Protein AF-A0A6I3APD0-F1 (afdb_monomer_lite)

Structure (mmCIF, N/CA/C/O backbone):
data_AF-A0A6I3APD0-F1
#
_entry.id   AF-A0A6I3APD0-F1
#
loop_
_atom_site.group_PDB
_atom_site.id
_atom_site.type_symbol
_atom_site.label_atom_id
_atom_site.label_alt_id
_atom_site.label_comp_id
_atom_site.label_asym_id
_atom_site.label_entity_id
_atom_site.label_seq_id
_atom_site.pdbx_PDB_ins_code
_atom_site.Cartn_x
_atom_site.Cartn_y
_atom_site.Cartn_z
_atom_site.occupancy
_atom_site.B_iso_or_equiv
_atom_site.auth_seq_id
_atom_site.auth_comp_id
_atom_site.auth_asym_id
_atom_site.auth_atom_id
_atom_site.pdbx_PDB_model_num
ATOM 1 N N . MET A 1 1 ? 2.535 5.516 14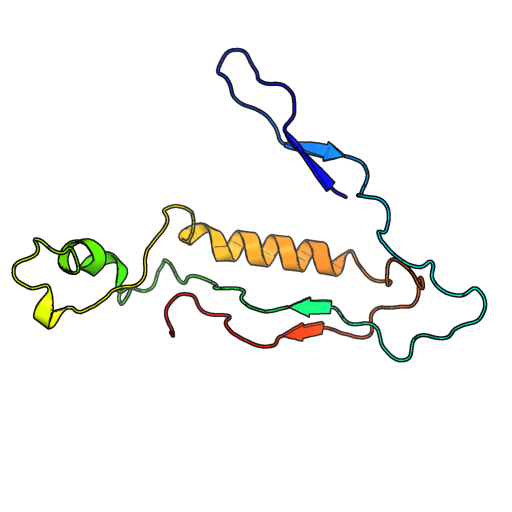.899 1.00 68.38 1 MET A N 1
ATOM 2 C CA . MET A 1 1 ? 3.955 5.870 15.084 1.00 68.38 1 MET A CA 1
ATOM 3 C C . MET A 1 1 ? 4.450 6.536 13.808 1.00 68.38 1 MET A C 1
ATOM 5 O O . MET A 1 1 ? 4.275 5.938 12.750 1.00 68.38 1 MET A O 1
ATOM 9 N N . ALA A 1 2 ? 5.053 7.725 13.888 1.00 78.12 2 ALA A N 1
ATOM 10 C CA . ALA A 1 2 ? 5.583 8.429 12.721 1.00 78.12 2 ALA A CA 1
ATOM 11 C C . ALA A 1 2 ? 7.098 8.210 12.582 1.00 78.12 2 ALA A C 1
ATOM 13 O O . ALA A 1 2 ? 7.787 7.913 13.561 1.00 78.12 2 ALA A O 1
ATOM 14 N N . PHE A 1 3 ? 7.621 8.379 11.366 1.00 86.62 3 PHE A N 1
ATOM 15 C CA . PHE A 1 3 ? 9.059 8.363 11.096 1.00 86.62 3 PHE A CA 1
ATOM 16 C C . PHE A 1 3 ? 9.517 9.738 10.620 1.00 86.62 3 PHE A C 1
ATOM 18 O O . PHE A 1 3 ? 8.931 10.311 9.702 1.00 86.62 3 PHE A O 1
ATOM 25 N N . VAL A 1 4 ? 10.598 10.243 11.208 1.00 91.94 4 VAL A N 1
ATOM 26 C CA . VAL A 1 4 ? 11.255 11.489 10.796 1.00 91.94 4 VAL A CA 1
ATOM 27 C C . VAL A 1 4 ? 12.678 11.207 10.337 1.00 91.94 4 VAL A C 1
ATOM 29 O O . VAL A 1 4 ? 13.274 10.182 10.670 1.00 91.94 4 VAL A O 1
ATOM 32 N N . ARG A 1 5 ? 13.239 12.119 9.540 1.00 93.69 5 ARG A N 1
ATOM 33 C CA . ARG A 1 5 ? 14.660 12.055 9.193 1.00 93.69 5 ARG A CA 1
ATOM 34 C C . ARG A 1 5 ? 15.471 12.538 10.388 1.00 93.69 5 ARG A C 1
ATOM 36 O O . ARG A 1 5 ? 15.324 13.693 10.776 1.00 93.69 5 ARG A O 1
ATOM 43 N N . GLY A 1 6 ? 16.343 11.680 10.896 1.00 94.69 6 GLY A N 1
ATOM 44 C CA . GLY A 1 6 ? 17.317 12.044 11.913 1.00 94.69 6 GLY A CA 1
ATOM 45 C C . GLY A 1 6 ? 18.390 13.005 11.399 1.00 94.69 6 GLY A C 1
ATOM 46 O O . GLY A 1 6 ? 18.387 13.464 10.241 1.00 94.69 6 GLY A O 1
ATOM 47 N N . GLU A 1 7 ? 19.345 13.283 12.279 1.00 96.62 7 GLU A N 1
ATOM 48 C CA . GLU A 1 7 ? 20.518 14.086 11.950 1.00 96.62 7 GLU A CA 1
ATOM 49 C C . GLU A 1 7 ? 21.422 13.381 10.932 1.00 96.62 7 GLU A C 1
ATOM 51 O O . GLU A 1 7 ? 21.524 12.150 10.880 1.00 96.62 7 GLU A O 1
ATOM 56 N N . ALA A 1 8 ? 22.065 14.177 10.076 1.00 97.31 8 ALA A N 1
ATOM 57 C CA . ALA A 1 8 ? 22.978 13.643 9.076 1.00 97.31 8 ALA A CA 1
ATOM 58 C C . ALA A 1 8 ? 24.312 13.261 9.726 1.00 97.31 8 ALA A C 1
ATOM 60 O O . ALA A 1 8 ? 24.901 14.049 10.465 1.00 97.31 8 ALA A O 1
ATOM 61 N N . ASN A 1 9 ? 24.827 12.073 9.411 1.00 96.12 9 ASN A N 1
ATOM 62 C CA . ASN A 1 9 ? 26.193 11.712 9.766 1.00 96.12 9 ASN A CA 1
ATOM 63 C C . ASN A 1 9 ? 27.212 12.457 8.880 1.00 96.12 9 ASN A C 1
ATOM 65 O O . ASN A 1 9 ? 26.855 13.193 7.957 1.00 96.12 9 ASN A O 1
ATOM 69 N N . SER A 1 10 ? 28.505 12.231 9.122 1.00 96.81 10 SER A N 1
ATOM 70 C CA . SER A 1 10 ? 29.600 12.870 8.376 1.00 96.81 10 SER A CA 1
ATOM 71 C C . SER A 1 10 ? 29.611 12.585 6.867 1.00 96.81 10 SER A C 1
ATOM 73 O O . SER A 1 10 ? 30.289 13.293 6.128 1.00 96.81 10 SER A O 1
ATOM 75 N N . LEU A 1 11 ? 28.867 11.576 6.402 1.00 96.56 11 LEU A N 1
ATOM 76 C CA . LEU A 1 11 ? 28.717 11.209 4.990 1.00 96.56 11 LEU A CA 1
ATOM 77 C C . LEU A 1 11 ? 27.387 11.697 4.388 1.00 96.56 11 LEU A C 1
ATOM 79 O O . LEU A 1 11 ? 27.066 11.357 3.253 1.00 96.56 11 LEU A O 1
ATOM 83 N N . GLY A 1 12 ? 26.594 12.468 5.138 1.00 95.25 12 GLY A N 1
ATOM 84 C CA . GLY A 1 12 ? 25.291 12.974 4.701 1.00 95.25 12 GLY A CA 1
ATOM 85 C C . GLY A 1 12 ? 24.137 11.974 4.838 1.00 95.25 12 GLY A C 1
ATOM 86 O O . GLY A 1 12 ? 23.005 12.304 4.481 1.00 95.25 12 GLY A O 1
ATOM 87 N N . TRP A 1 13 ? 24.385 10.773 5.369 1.00 93.94 13 TRP A N 1
ATOM 88 C CA . TRP A 1 13 ? 23.342 9.776 5.610 1.00 93.94 13 TRP A CA 1
ATOM 89 C C . TRP A 1 13 ? 22.496 10.146 6.830 1.00 93.94 13 TRP A C 1
ATOM 91 O O . TRP A 1 13 ? 23.041 10.531 7.862 1.00 93.94 13 TRP A O 1
ATOM 101 N N . ARG A 1 14 ? 21.173 9.973 6.733 1.00 97.19 14 ARG A N 1
ATOM 102 C CA . ARG A 1 14 ? 20.210 10.216 7.818 1.00 97.19 14 ARG A CA 1
ATOM 103 C C . ARG A 1 14 ? 19.448 8.935 8.120 1.00 97.19 14 ARG A C 1
ATOM 105 O O . ARG A 1 14 ? 18.807 8.386 7.225 1.00 97.19 14 ARG A O 1
ATOM 112 N N . ASN A 1 15 ? 19.491 8.485 9.370 1.00 94.81 15 ASN A N 1
ATOM 113 C CA . ASN A 1 15 ? 18.643 7.381 9.810 1.00 94.81 15 ASN A CA 1
ATOM 114 C C . ASN A 1 15 ? 17.183 7.834 9.914 1.00 94.81 15 ASN A C 1
ATOM 116 O O . ASN A 1 15 ? 16.901 9.019 10.100 1.00 94.81 15 ASN A O 1
ATOM 120 N N . LEU A 1 16 ? 16.259 6.883 9.795 1.00 92.56 16 LEU A N 1
ATOM 121 C CA . LEU A 1 16 ? 14.875 7.111 10.191 1.00 92.56 16 LEU A CA 1
ATOM 122 C C . LEU A 1 16 ? 14.785 6.990 11.708 1.00 92.56 16 LEU A C 1
ATOM 124 O O . LEU A 1 16 ? 15.226 5.996 12.284 1.00 92.56 16 LEU A O 1
ATOM 128 N N . GLU A 1 17 ? 14.216 8.006 12.338 1.00 93.94 17 GLU A N 1
ATOM 129 C CA . GLU A 1 17 ? 13.968 8.041 13.772 1.00 93.94 17 GLU A CA 1
ATOM 130 C C . GLU A 1 17 ? 12.467 7.964 14.029 1.00 93.94 17 GLU A C 1
ATOM 132 O O . GLU A 1 17 ? 11.653 8.451 13.239 1.00 93.94 17 GLU A O 1
ATOM 137 N N . ILE A 1 18 ? 12.102 7.328 15.138 1.00 89.56 18 ILE A N 1
ATOM 138 C CA . ILE A 1 18 ? 10.713 7.243 15.575 1.00 89.56 18 ILE A CA 1
ATOM 139 C C . ILE A 1 18 ? 10.318 8.582 16.194 1.00 89.56 18 ILE A C 1
ATOM 141 O O . ILE A 1 18 ? 10.994 9.078 17.095 1.00 89.56 18 ILE A O 1
ATOM 145 N N . ALA A 1 19 ? 9.193 9.126 15.748 1.00 88.75 19 ALA A N 1
ATOM 146 C CA . ALA A 1 19 ? 8.578 10.318 16.306 1.00 88.75 19 ALA A CA 1
ATOM 147 C C . ALA A 1 19 ? 7.158 10.019 16.818 1.00 88.75 19 ALA A C 1
ATOM 149 O O . ALA A 1 19 ? 6.525 9.045 16.381 1.00 88.75 19 ALA A O 1
ATOM 150 N N . PRO A 1 20 ? 6.636 10.854 17.739 1.00 84.81 20 PRO A N 1
ATOM 151 C CA . PRO A 1 20 ? 5.215 10.861 18.056 1.00 84.81 20 PRO A CA 1
ATOM 152 C C . PRO A 1 20 ? 4.375 11.014 16.787 1.00 84.81 20 PRO A C 1
ATOM 154 O O . PRO A 1 20 ? 4.791 11.682 15.841 1.00 84.81 20 PRO A O 1
ATOM 157 N N . ASP A 1 21 ? 3.193 10.402 16.783 1.00 80.69 21 ASP A N 1
ATOM 158 C CA . ASP A 1 21 ? 2.237 10.598 15.698 1.00 80.69 21 ASP A CA 1
ATOM 159 C C . ASP A 1 21 ? 1.824 12.060 15.571 1.00 80.69 21 ASP A C 1
ATOM 161 O O . ASP A 1 21 ? 1.781 12.804 16.557 1.00 80.69 21 ASP A O 1
ATOM 165 N N . GLU A 1 22 ? 1.493 12.458 14.345 1.00 80.25 22 GLU A N 1
ATOM 166 C CA . GLU A 1 22 ? 0.885 13.760 14.122 1.00 80.25 22 GLU A CA 1
ATOM 167 C C . GLU A 1 22 ? -0.440 13.845 14.893 1.00 80.25 22 GLU A C 1
ATOM 169 O O . GLU A 1 22 ? -1.209 12.875 14.931 1.00 80.25 22 GLU A O 1
ATOM 174 N N . PRO A 1 23 ? -0.726 14.990 15.537 1.00 81.38 23 PRO A N 1
ATOM 175 C CA . PRO A 1 23 ? -2.000 15.170 16.203 1.00 81.38 23 PRO A CA 1
ATOM 176 C C . PRO A 1 23 ? -3.127 15.084 15.174 1.00 81.38 23 PRO A C 1
ATOM 178 O O . PRO A 1 23 ? -2.993 15.543 14.039 1.00 81.38 23 PRO A O 1
ATOM 181 N N . HIS A 1 24 ? -4.267 14.538 15.596 1.00 83.38 24 HIS A N 1
ATOM 182 C CA . HIS A 1 24 ? -5.472 14.527 14.773 1.00 83.38 24 HIS A CA 1
ATOM 183 C C . HIS A 1 24 ? -5.786 15.932 14.241 1.00 83.38 24 HIS A C 1
ATOM 185 O O . HIS A 1 24 ? -5.940 16.879 15.017 1.00 83.38 24 HIS A O 1
ATOM 191 N N . CYS A 1 25 ? -5.915 16.053 12.921 1.00 85.75 25 CYS A N 1
ATOM 192 C CA . CYS A 1 25 ? -6.353 17.275 12.266 1.00 85.75 25 CYS A CA 1
ATOM 193 C C . CYS A 1 25 ? -7.856 17.187 11.974 1.00 85.75 25 CYS A C 1
ATOM 195 O O . CYS A 1 25 ? -8.305 16.328 11.215 1.00 85.75 25 CYS A O 1
ATOM 197 N N . GLY A 1 26 ? -8.643 18.087 12.565 1.00 87.31 26 GLY A N 1
ATOM 198 C CA . GLY A 1 26 ? -10.084 18.179 12.333 1.00 87.31 26 GLY A CA 1
ATOM 199 C C . GLY A 1 26 ? -10.902 18.204 13.619 1.00 87.31 26 GLY A C 1
ATOM 200 O O . GLY A 1 26 ? -10.409 18.541 14.693 1.00 87.31 26 GLY A O 1
ATOM 201 N N . GLN A 1 27 ? -12.188 17.875 13.498 1.00 84.94 27 GLN A N 1
ATOM 202 C CA . GLN A 1 27 ? -13.116 17.865 14.629 1.00 84.94 27 GLN A CA 1
ATOM 203 C C . GLN A 1 27 ? -12.836 16.681 15.556 1.00 84.94 27 GLN A C 1
ATOM 205 O O . GLN A 1 27 ? -12.548 15.575 15.092 1.00 84.94 27 GLN A O 1
ATOM 210 N N . SER A 1 28 ? -12.954 16.9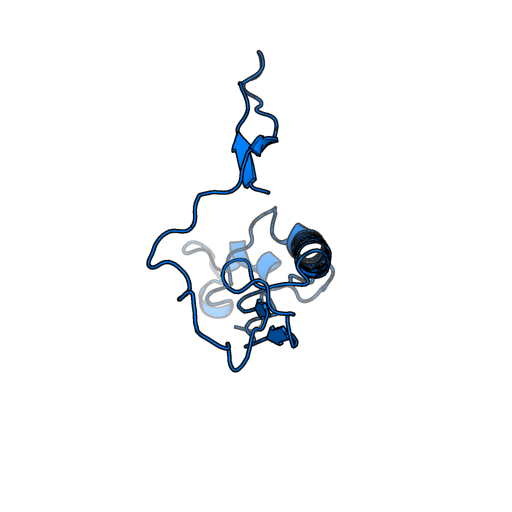02 16.864 1.00 88.00 28 SER A N 1
ATOM 211 C CA . SER A 1 28 ? -12.907 15.824 17.850 1.00 88.00 28 SER A CA 1
ATOM 212 C C . SER A 1 28 ? -14.089 14.873 17.671 1.00 88.00 28 SER A C 1
ATOM 214 O O . SER A 1 28 ? -15.180 15.284 17.268 1.00 88.00 28 SER A O 1
ATOM 216 N N . PHE A 1 29 ? -13.888 13.599 18.009 1.00 88.75 29 PHE A N 1
ATOM 217 C CA . PHE A 1 29 ? -14.995 12.652 18.051 1.00 88.75 29 PHE A CA 1
ATOM 218 C C . PHE A 1 29 ? -16.009 13.088 19.127 1.00 88.75 29 PHE A C 1
ATOM 220 O O . PHE A 1 29 ? -15.586 13.431 20.237 1.00 88.75 29 PHE A O 1
ATOM 227 N N . PRO A 1 30 ? -17.324 13.111 18.837 1.00 90.81 30 PRO A N 1
ATOM 228 C CA . PRO A 1 30 ? -18.315 13.539 19.817 1.00 90.81 30 PRO A CA 1
ATOM 229 C C . PRO A 1 30 ? -18.300 12.649 21.062 1.00 90.81 30 PRO A C 1
ATOM 231 O O . PRO A 1 30 ? -18.175 11.431 20.964 1.00 90.81 30 PRO A O 1
ATOM 234 N N . THR A 1 31 ? -18.509 13.250 22.234 1.00 87.12 31 THR A N 1
ATOM 235 C CA . THR A 1 31 ? -18.563 12.527 23.519 1.00 87.12 31 THR A CA 1
ATOM 236 C C . THR A 1 31 ? -19.717 11.528 23.599 1.00 87.12 31 THR A C 1
ATOM 238 O O . THR A 1 31 ? -19.644 10.560 24.352 1.00 87.12 31 THR A O 1
ATOM 241 N N . GLN A 1 32 ? -20.779 11.755 22.824 1.00 88.94 32 GLN A N 1
ATOM 242 C CA . GLN A 1 32 ? -21.944 10.882 22.711 1.00 88.94 32 GLN A CA 1
ATOM 243 C C . GLN A 1 32 ? -22.210 10.579 21.236 1.00 88.94 32 GLN A C 1
ATOM 245 O O . GLN A 1 32 ? -22.992 11.255 20.572 1.00 88.94 32 GLN A O 1
ATOM 250 N N . SER A 1 33 ? -21.515 9.576 20.709 1.00 90.19 33 SER A N 1
ATOM 251 C CA . SER A 1 33 ? -21.717 9.069 19.354 1.00 90.19 33 SER A CA 1
ATOM 252 C C . SER A 1 33 ? -21.301 7.604 19.273 1.00 90.19 33 SER A C 1
ATOM 254 O O . SER A 1 33 ? -20.374 7.182 19.964 1.00 90.19 33 SER A O 1
ATOM 256 N N . GLN A 1 34 ? -21.978 6.839 18.417 1.00 90.56 34 GLN A N 1
ATOM 257 C CA . GLN A 1 34 ? -21.621 5.463 18.092 1.00 90.56 34 GLN A CA 1
ATOM 258 C C . GLN A 1 34 ? -21.286 5.388 16.595 1.00 90.56 34 GLN A C 1
ATOM 260 O O . GLN A 1 34 ? -22.157 5.664 15.765 1.00 90.56 34 GLN A O 1
ATOM 265 N N . PRO A 1 35 ? -20.044 5.036 16.217 1.00 92.62 35 PRO A N 1
ATOM 266 C CA . PRO A 1 35 ? -19.701 4.828 14.819 1.00 92.62 35 PRO A CA 1
ATOM 267 C C . PRO A 1 35 ? -20.473 3.619 14.275 1.00 92.62 35 PRO A C 1
ATOM 269 O O . PRO A 1 35 ? -20.576 2.590 14.941 1.00 92.62 35 PRO A O 1
ATOM 272 N N . LEU A 1 36 ? -21.002 3.737 13.054 1.00 93.94 36 LEU A N 1
ATOM 273 C CA . LEU A 1 36 ? -21.724 2.640 12.395 1.00 93.94 36 LEU A CA 1
ATOM 274 C C . LEU A 1 36 ? -20.772 1.552 11.888 1.00 93.94 36 LEU A C 1
ATOM 276 O O . LEU A 1 36 ? -21.097 0.370 11.932 1.00 93.94 36 LEU A O 1
ATOM 280 N N . LEU A 1 37 ? -19.608 1.965 11.382 1.00 94.38 37 LEU A N 1
ATOM 281 C CA . LEU A 1 37 ? -18.614 1.090 10.781 1.00 94.38 37 LEU A CA 1
ATOM 282 C C . LEU A 1 37 ? -17.243 1.766 10.817 1.00 94.38 37 LEU A C 1
ATOM 284 O O . LEU A 1 37 ? -17.134 2.965 10.559 1.00 94.38 37 LEU A O 1
ATOM 288 N N . ILE A 1 38 ? -16.201 0.989 11.101 1.00 95.81 38 ILE A N 1
ATOM 289 C CA . ILE A 1 38 ? -14.810 1.423 10.972 1.00 95.81 38 ILE A CA 1
ATOM 290 C C . ILE A 1 38 ? -14.065 0.345 10.203 1.00 95.81 38 ILE A C 1
ATOM 292 O O . ILE A 1 38 ? -14.139 -0.829 10.561 1.00 95.81 38 ILE A O 1
ATOM 296 N N . ILE A 1 39 ? -13.380 0.741 9.138 1.00 96.94 39 ILE A N 1
ATOM 297 C CA . ILE A 1 39 ? -12.686 -0.169 8.229 1.00 96.94 39 ILE A CA 1
ATOM 298 C C . ILE A 1 39 ? -11.299 0.361 7.901 1.00 96.94 39 ILE A C 1
ATOM 300 O O . ILE A 1 39 ? -11.086 1.572 7.843 1.00 96.94 39 ILE A O 1
ATOM 304 N N . HIS A 1 40 ? -10.386 -0.561 7.617 1.00 96.50 40 HIS A N 1
ATOM 305 C CA . HIS A 1 40 ? -9.195 -0.251 6.836 1.00 96.50 40 HIS A CA 1
ATOM 306 C C . HIS A 1 40 ? -9.599 -0.111 5.369 1.00 96.50 40 HIS A C 1
ATOM 308 O O . HIS A 1 40 ? -10.306 -0.967 4.842 1.00 96.50 40 HIS A O 1
ATOM 314 N N . HIS A 1 41 ? -9.170 0.956 4.705 1.00 96.12 41 HIS A N 1
ATOM 315 C CA . HIS A 1 41 ? -9.413 1.157 3.279 1.00 96.12 41 HIS A CA 1
ATOM 316 C C . HIS A 1 41 ? -8.077 1.180 2.546 1.00 96.12 41 HIS A C 1
ATOM 318 O O . HIS A 1 41 ? -7.221 2.005 2.860 1.00 96.12 41 HIS A O 1
ATOM 324 N N . LEU A 1 42 ? -7.902 0.266 1.595 1.00 96.12 42 LEU A N 1
ATOM 325 C CA . LEU A 1 42 ? -6.687 0.130 0.803 1.00 96.12 42 LEU A CA 1
ATOM 326 C C . LEU A 1 42 ? -7.016 0.257 -0.684 1.00 96.12 42 LEU A C 1
ATOM 328 O O . LEU A 1 42 ? -8.033 -0.246 -1.153 1.00 96.12 42 LEU A O 1
ATOM 332 N N . SER A 1 43 ? -6.132 0.899 -1.431 1.00 94.88 43 SER A N 1
ATOM 333 C CA . SER A 1 43 ? -6.251 1.086 -2.876 1.00 94.88 43 SER A CA 1
ATOM 334 C C . SER A 1 43 ? -4.857 1.311 -3.453 1.00 94.88 43 SER A C 1
ATOM 336 O O . SER A 1 43 ? -3.940 1.611 -2.684 1.00 94.88 43 SER A O 1
ATOM 338 N N . ASP A 1 44 ? -4.704 1.165 -4.770 1.00 92.50 44 ASP A N 1
ATOM 339 C CA . ASP A 1 44 ? -3.514 1.622 -5.503 1.00 92.50 44 ASP A CA 1
ATOM 340 C C . ASP A 1 44 ? -2.222 0.996 -4.946 1.00 92.50 44 ASP A C 1
ATOM 342 O O . ASP A 1 44 ? -1.203 1.656 -4.732 1.00 92.50 44 ASP A O 1
ATOM 346 N N . LEU A 1 45 ? -2.277 -0.307 -4.637 1.00 92.06 45 LEU A N 1
ATOM 347 C CA . LEU A 1 45 ? -1.142 -1.009 -4.030 1.00 92.06 45 LEU A CA 1
ATOM 348 C C . LEU A 1 45 ? 0.026 -1.171 -5.003 1.00 92.06 45 LEU A C 1
ATOM 350 O O . LEU A 1 45 ? 1.159 -1.304 -4.542 1.00 92.06 45 LEU A O 1
ATOM 354 N N . HIS A 1 46 ? -0.258 -1.207 -6.314 1.00 89.44 46 HIS A N 1
ATOM 355 C CA . HIS A 1 46 ? 0.728 -1.353 -7.390 1.00 89.44 46 HIS A CA 1
ATOM 356 C C . HIS A 1 46 ? 1.833 -2.369 -7.068 1.00 89.44 46 HIS A C 1
ATOM 358 O O . HIS A 1 46 ? 3.032 -2.090 -7.147 1.00 89.44 46 HIS A O 1
ATOM 364 N N . VAL A 1 47 ? 1.429 -3.571 -6.661 1.00 90.25 47 VAL A N 1
ATOM 365 C CA . VAL A 1 47 ? 2.359 -4.659 -6.380 1.00 90.25 47 VAL A CA 1
ATOM 366 C C . VAL A 1 47 ? 3.020 -5.064 -7.694 1.00 90.25 47 VAL A C 1
ATOM 368 O O . VAL A 1 47 ? 2.355 -5.474 -8.650 1.00 90.25 47 VAL A O 1
ATOM 371 N N . CYS A 1 48 ? 4.343 -4.935 -7.735 1.00 87.75 48 CYS A N 1
ATOM 372 C CA . CYS A 1 48 ? 5.170 -5.307 -8.872 1.00 87.75 48 CYS A CA 1
ATOM 373 C C . CYS A 1 48 ? 5.624 -6.761 -8.732 1.00 87.75 48 CYS A C 1
ATOM 375 O O . CYS A 1 48 ? 6.404 -7.098 -7.837 1.00 87.75 48 CYS A O 1
ATOM 377 N N . ASP A 1 49 ? 5.225 -7.605 -9.682 1.00 86.06 49 ASP A N 1
ATOM 378 C CA . ASP A 1 49 ? 5.892 -8.884 -9.913 1.00 86.06 49 ASP A CA 1
ATOM 379 C C . ASP A 1 49 ? 7.186 -8.645 -10.700 1.00 86.06 49 ASP A C 1
ATOM 381 O O . ASP A 1 49 ? 7.207 -8.651 -11.931 1.00 86.06 49 ASP A O 1
ATOM 385 N N . ALA A 1 50 ? 8.279 -8.409 -9.974 1.00 84.38 50 ALA A N 1
ATOM 386 C CA . ALA A 1 50 ? 9.595 -8.177 -10.566 1.00 84.38 50 ALA A CA 1
ATOM 387 C C . ALA A 1 50 ? 10.216 -9.438 -11.199 1.00 84.38 50 ALA A C 1
ATOM 389 O O . ALA A 1 50 ? 11.214 -9.325 -11.909 1.00 84.38 50 ALA A O 1
ATOM 390 N N . GLN A 1 51 ? 9.666 -10.628 -10.934 1.00 85.88 51 GLN A N 1
ATOM 391 C CA . GLN A 1 51 ? 10.187 -11.896 -11.451 1.00 85.88 51 GLN A CA 1
ATOM 392 C C . GLN A 1 51 ? 9.514 -12.319 -12.759 1.00 85.88 51 GLN A C 1
ATOM 394 O O . GLN A 1 51 ? 9.985 -13.257 -13.406 1.00 85.88 51 GLN A O 1
ATOM 399 N N . SER A 1 52 ? 8.446 -11.631 -13.173 1.00 84.94 52 SER A N 1
ATOM 400 C CA . SER A 1 52 ? 7.772 -11.926 -14.431 1.00 84.94 52 SER A CA 1
ATOM 401 C C . SER A 1 52 ? 8.718 -11.720 -15.628 1.00 84.94 52 SER A C 1
ATOM 403 O O . SER A 1 52 ? 9.247 -10.624 -15.831 1.00 84.94 52 SER A O 1
ATOM 405 N N . PRO A 1 53 ? 8.920 -12.746 -16.479 1.00 82.69 53 PRO A N 1
ATOM 406 C CA . PRO A 1 53 ? 9.744 -12.623 -17.680 1.00 82.69 53 PRO A CA 1
ATOM 407 C C . PRO A 1 53 ? 9.059 -11.804 -18.787 1.00 82.69 53 PRO A C 1
ATOM 409 O O . PRO A 1 53 ? 9.695 -11.481 -19.785 1.00 82.69 53 PRO A O 1
ATOM 412 N N . ALA A 1 54 ? 7.772 -11.481 -18.628 1.00 80.12 54 ALA A N 1
ATOM 413 C CA . ALA A 1 54 ? 6.974 -10.718 -19.586 1.00 80.12 54 ALA A CA 1
ATOM 414 C C . ALA A 1 54 ? 6.908 -9.217 -19.248 1.00 80.12 54 ALA A C 1
ATOM 416 O O . ALA A 1 54 ? 6.024 -8.514 -19.735 1.00 80.12 54 ALA A O 1
ATOM 417 N N . ARG A 1 55 ? 7.809 -8.726 -18.389 1.00 81.19 55 ARG A N 1
ATOM 418 C CA . ARG A 1 55 ? 7.809 -7.335 -17.931 1.00 81.19 55 ARG A CA 1
ATOM 419 C C . ARG A 1 55 ? 8.118 -6.350 -19.068 1.00 81.19 55 ARG A C 1
ATOM 421 O O . ARG A 1 55 ? 9.176 -6.471 -19.698 1.00 81.19 55 ARG A O 1
ATOM 428 N N . PRO A 1 56 ? 7.229 -5.376 -19.336 1.00 81.00 56 PRO A N 1
ATOM 429 C CA . PRO A 1 56 ? 7.385 -4.453 -20.455 1.00 81.00 56 PRO A CA 1
ATOM 430 C C . PRO A 1 56 ? 8.542 -3.465 -20.259 1.00 81.00 56 PRO A C 1
ATOM 432 O O . PRO A 1 56 ? 9.045 -2.934 -21.239 1.00 81.00 56 PRO A O 1
ATOM 435 N N . GLU A 1 57 ? 9.034 -3.268 -19.035 1.00 81.19 57 GLU A N 1
ATOM 436 C CA . GLU A 1 57 ? 10.118 -2.333 -18.694 1.00 81.19 57 GLU A CA 1
ATOM 437 C C . GLU A 1 57 ? 11.425 -2.603 -19.434 1.00 81.19 57 GLU A C 1
ATOM 439 O O . GLU A 1 57 ? 12.223 -1.695 -19.651 1.00 81.19 57 GLU A O 1
ATOM 444 N N . TYR A 1 58 ? 11.665 -3.847 -19.851 1.00 79.25 58 TYR A N 1
ATOM 445 C CA . TYR A 1 58 ? 12.802 -4.155 -20.718 1.00 79.25 58 TYR A CA 1
ATOM 446 C C . TYR A 1 58 ? 12.731 -3.391 -22.057 1.00 79.25 58 TYR A C 1
ATOM 448 O O . TYR A 1 58 ? 13.759 -3.071 -22.657 1.00 79.25 58 TYR A O 1
ATOM 456 N N . LEU A 1 59 ? 11.518 -3.073 -22.513 1.00 85.44 59 LEU A N 1
ATOM 457 C CA . LEU A 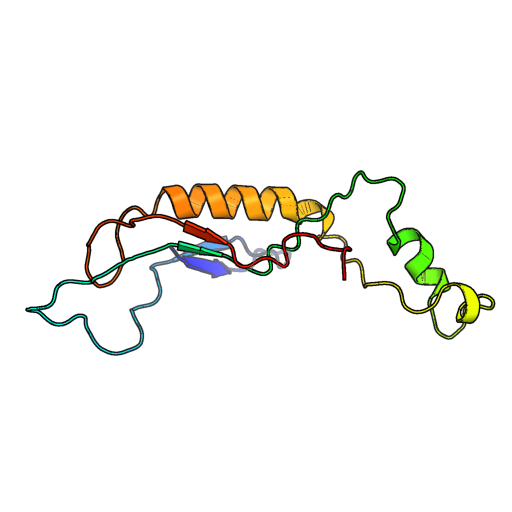1 59 ? 11.243 -2.306 -23.722 1.00 85.44 59 LEU A CA 1
ATOM 458 C C . LEU A 1 59 ? 11.223 -0.789 -23.484 1.00 85.44 59 LEU A C 1
ATOM 460 O O . LEU A 1 59 ? 11.092 -0.058 -24.459 1.00 85.44 59 LEU A O 1
ATOM 464 N N . ASP A 1 60 ? 11.396 -0.301 -22.251 1.00 85.75 60 ASP A N 1
ATOM 465 C CA . ASP A 1 60 ? 11.279 1.129 -21.907 1.00 85.75 60 ASP A CA 1
ATOM 466 C C . ASP A 1 60 ? 12.225 2.002 -22.752 1.00 85.75 60 ASP A C 1
ATOM 468 O O . ASP A 1 60 ? 11.796 2.927 -23.434 1.00 85.75 60 ASP A O 1
ATOM 472 N N . ARG A 1 61 ? 13.492 1.589 -22.890 1.00 85.31 61 ARG A N 1
ATOM 473 C CA . ARG A 1 61 ? 14.470 2.246 -23.785 1.00 85.31 61 ARG A CA 1
ATOM 474 C C . ARG A 1 61 ? 14.033 2.271 -25.256 1.00 85.31 61 ARG A C 1
ATOM 476 O O . ARG A 1 61 ? 14.464 3.107 -26.042 1.00 85.31 61 ARG A O 1
ATOM 483 N N . HIS A 1 62 ? 13.232 1.300 -25.679 1.00 89.69 62 HIS A N 1
ATOM 484 C CA . HIS A 1 62 ? 12.714 1.242 -27.043 1.00 89.69 62 HIS A CA 1
ATOM 485 C C . HIS A 1 62 ? 11.454 2.089 -27.238 1.00 89.69 62 HIS A C 1
ATOM 487 O O . HIS A 1 62 ? 11.094 2.351 -28.389 1.00 89.69 62 HIS A O 1
ATOM 493 N N . ALA A 1 63 ? 10.834 2.538 -26.148 1.00 88.31 63 ALA A N 1
ATOM 494 C CA . ALA A 1 63 ? 9.769 3.522 -26.148 1.00 88.31 63 ALA A CA 1
ATOM 495 C C . ALA A 1 63 ? 10.302 4.966 -26.183 1.00 88.31 63 ALA A C 1
ATOM 497 O O . ALA A 1 63 ? 9.501 5.874 -26.377 1.00 88.31 63 ALA A O 1
ATOM 498 N N . ASP A 1 64 ? 11.610 5.220 -26.052 1.00 88.19 64 ASP A N 1
ATOM 499 C CA . ASP A 1 64 ? 12.180 6.577 -26.081 1.00 88.19 64 ASP A CA 1
ATOM 500 C C . ASP A 1 64 ? 11.927 7.319 -27.415 1.00 88.19 64 ASP A C 1
ATOM 502 O O . ASP A 1 64 ? 11.850 6.681 -28.470 1.00 88.19 64 ASP A O 1
ATOM 506 N N . PRO A 1 65 ? 11.787 8.666 -27.418 1.00 89.50 65 PRO A N 1
ATOM 507 C CA . PRO A 1 65 ? 11.519 9.457 -28.628 1.00 89.50 65 PRO A CA 1
ATOM 508 C C . PRO A 1 65 ? 12.508 9.259 -29.785 1.00 89.50 65 PRO A C 1
ATOM 510 O O . PRO A 1 65 ? 12.130 9.448 -30.938 1.00 89.50 65 PRO A O 1
ATOM 513 N N . ASP A 1 66 ? 13.757 8.905 -29.490 1.00 92.75 66 ASP A N 1
ATOM 514 C CA . ASP A 1 66 ? 14.837 8.677 -30.454 1.00 92.75 66 ASP A CA 1
ATOM 515 C C . ASP A 1 66 ? 14.996 7.201 -30.866 1.00 92.75 66 ASP A C 1
ATOM 517 O O . ASP A 1 66 ? 15.828 6.877 -31.718 1.00 92.75 66 ASP A O 1
ATOM 521 N N . SER A 1 67 ? 14.179 6.296 -30.315 1.00 93.81 67 SER A N 1
ATOM 522 C CA . SER A 1 67 ? 14.168 4.887 -30.704 1.00 93.81 67 SER A CA 1
ATOM 523 C C . SER A 1 67 ? 13.582 4.702 -32.114 1.00 93.81 67 SER A C 1
ATOM 525 O O . SER A 1 67 ? 12.451 5.122 -32.377 1.00 93.81 67 SER A O 1
ATOM 527 N N . PRO A 1 68 ? 14.271 3.983 -33.023 1.00 95.31 68 PRO A N 1
ATOM 528 C CA . PRO A 1 68 ? 13.783 3.740 -34.383 1.00 95.31 68 PRO A CA 1
ATOM 529 C C . PRO A 1 68 ? 12.566 2.805 -34.440 1.00 95.31 68 PRO A C 1
ATOM 531 O O . PRO A 1 68 ? 11.964 2.670 -35.501 1.00 95.31 68 PRO A O 1
ATOM 534 N N . ILE A 1 69 ? 12.225 2.142 -33.327 1.00 94.25 69 ILE A N 1
ATOM 535 C CA . ILE A 1 69 ? 11.074 1.230 -33.219 1.00 94.25 69 ILE A CA 1
ATOM 536 C C . ILE A 1 69 ? 9.976 1.748 -32.279 1.00 94.25 69 ILE A C 1
ATOM 538 O O . ILE A 1 69 ? 9.091 0.992 -31.873 1.00 94.25 69 ILE A O 1
ATOM 542 N N . ARG A 1 70 ? 10.033 3.033 -31.902 1.00 91.38 70 ARG A N 1
ATOM 543 C CA . ARG A 1 70 ? 9.084 3.638 -30.960 1.00 91.38 70 ARG A CA 1
ATOM 544 C C . ARG A 1 70 ? 7.629 3.447 -31.390 1.00 91.38 70 ARG A C 1
ATOM 546 O O . ARG A 1 70 ? 6.789 3.150 -30.550 1.00 91.38 70 ARG A O 1
ATOM 553 N N . GLU A 1 71 ? 7.321 3.607 -32.677 1.00 92.69 71 GLU A N 1
ATOM 554 C CA . GLU A 1 71 ? 5.945 3.480 -33.184 1.00 92.69 71 GLU A CA 1
ATOM 555 C C . GLU A 1 71 ? 5.375 2.065 -33.007 1.00 92.69 71 GLU A C 1
ATOM 557 O O . GLU A 1 71 ? 4.175 1.916 -32.796 1.00 92.69 71 GLU A O 1
ATOM 562 N N . GLN A 1 72 ? 6.218 1.029 -33.061 1.00 92.94 72 GLN A N 1
ATOM 563 C CA . GLN A 1 72 ? 5.802 -0.362 -32.872 1.00 92.94 72 GLN A CA 1
ATOM 564 C C . GLN A 1 72 ? 5.680 -0.738 -31.392 1.00 92.94 72 GLN A C 1
ATOM 566 O O . GLN A 1 72 ? 4.832 -1.555 -31.043 1.00 92.94 72 GLN A O 1
ATOM 571 N N . VAL A 1 73 ? 6.538 -0.173 -30.536 1.00 89.25 73 VAL A N 1
ATOM 572 C CA . VAL A 1 73 ? 6.551 -0.444 -29.088 1.00 89.25 73 VAL A CA 1
ATOM 573 C C . VAL A 1 73 ? 5.458 0.341 -28.359 1.00 89.25 73 VAL A C 1
ATOM 575 O O . VAL A 1 73 ? 4.842 -0.180 -27.435 1.00 89.25 73 VAL A O 1
ATOM 578 N N . GLY A 1 74 ? 5.185 1.573 -28.791 1.00 87.12 74 GLY A N 1
ATOM 579 C CA . GLY A 1 74 ? 4.237 2.466 -28.135 1.00 87.12 74 GLY A CA 1
ATOM 580 C C . GLY A 1 74 ? 4.790 3.069 -26.842 1.00 87.12 74 GLY A C 1
ATOM 581 O O . GLY A 1 74 ? 5.996 3.252 -26.681 1.00 87.12 74 GLY A O 1
ATOM 582 N N . THR A 1 75 ? 3.887 3.430 -25.932 1.00 80.56 75 THR A N 1
ATOM 583 C CA . THR A 1 75 ? 4.240 3.928 -24.598 1.00 80.56 75 THR A CA 1
ATOM 584 C C . THR A 1 75 ? 4.329 2.760 -23.628 1.00 80.56 75 THR A C 1
ATOM 586 O O . THR A 1 75 ? 3.385 1.986 -23.505 1.00 80.56 75 THR A O 1
ATOM 589 N N . ILE A 1 76 ? 5.452 2.669 -22.924 1.00 79.88 76 ILE A N 1
ATOM 590 C CA . ILE A 1 76 ? 5.683 1.705 -21.851 1.00 79.88 76 ILE A CA 1
ATOM 591 C C . ILE A 1 76 ? 5.632 2.454 -20.514 1.00 79.88 76 ILE A C 1
ATOM 593 O O . ILE A 1 76 ? 6.014 3.624 -20.437 1.00 79.88 76 ILE A O 1
ATOM 597 N N . GLY A 1 77 ? 5.090 1.807 -19.480 1.00 73.50 77 GLY A N 1
ATOM 598 C CA . GLY A 1 77 ? 5.061 2.352 -18.124 1.00 73.50 77 GLY A CA 1
ATOM 599 C C . GLY A 1 77 ? 6.471 2.565 -17.567 1.00 73.50 77 GLY A C 1
ATOM 600 O O . GLY A 1 77 ? 7.401 1.824 -17.878 1.00 73.50 77 GLY A O 1
ATOM 601 N N . THR A 1 78 ? 6.642 3.587 -16.728 1.00 69.75 78 THR A N 1
ATOM 602 C CA . THR A 1 78 ? 7.958 3.917 -16.166 1.00 69.75 78 THR A CA 1
ATOM 603 C C . THR A 1 78 ? 8.331 2.980 -15.021 1.00 69.75 78 THR A C 1
ATOM 605 O O . THR A 1 78 ? 7.607 2.900 -14.028 1.00 69.75 78 THR A O 1
ATOM 608 N N . TYR A 1 79 ? 9.518 2.377 -15.082 1.00 76.94 79 TYR A N 1
ATOM 609 C CA . TYR A 1 79 ? 10.087 1.609 -13.975 1.00 76.94 79 TYR A CA 1
ATOM 610 C C . TYR A 1 79 ? 10.939 2.470 -13.050 1.00 76.94 79 TYR A C 1
ATOM 612 O O . TYR A 1 79 ? 11.775 3.254 -13.501 1.00 76.94 79 TYR A O 1
ATOM 620 N N . ARG A 1 80 ? 10.837 2.253 -11.737 1.00 80.19 80 ARG A N 1
ATOM 621 C CA . ARG A 1 80 ? 11.818 2.774 -10.779 1.00 80.19 80 ARG A CA 1
ATOM 622 C C . ARG A 1 80 ? 12.579 1.613 -10.169 1.00 80.19 80 ARG A C 1
ATOM 624 O O . ARG A 1 80 ? 12.002 0.578 -9.863 1.00 80.19 80 ARG A O 1
ATOM 631 N N . ALA A 1 81 ? 13.870 1.806 -9.901 1.00 81.44 81 ALA A N 1
ATOM 632 C CA . ALA A 1 81 ? 14.699 0.760 -9.299 1.00 81.44 81 ALA A CA 1
ATOM 633 C C . ALA A 1 81 ? 14.123 0.217 -7.974 1.00 81.44 81 ALA A C 1
ATOM 635 O O . ALA A 1 81 ? 14.332 -0.943 -7.652 1.00 81.44 81 ALA A O 1
ATOM 636 N N . HIS A 1 82 ? 13.370 1.023 -7.219 1.00 85.38 82 HIS A N 1
ATOM 637 C CA . HIS A 1 82 ? 12.721 0.581 -5.983 1.00 85.38 82 HIS A CA 1
ATOM 638 C C . HIS A 1 82 ? 11.377 -0.135 -6.190 1.00 85.38 82 HIS A C 1
ATOM 640 O O . HIS A 1 82 ? 10.872 -0.708 -5.230 1.00 85.38 82 HIS A O 1
ATOM 646 N N . SER A 1 83 ? 10.793 -0.147 -7.394 1.00 84.88 83 SER A N 1
ATOM 647 C CA . SER A 1 83 ? 9.499 -0.801 -7.652 1.00 84.88 83 SER A CA 1
ATOM 648 C C . SER A 1 83 ? 9.542 -2.306 -7.357 1.00 84.88 83 SER A C 1
ATOM 650 O O . SER A 1 83 ? 8.560 -2.856 -6.860 1.00 84.88 83 SER A O 1
ATOM 652 N N . MET A 1 84 ? 10.705 -2.957 -7.523 1.00 87.62 84 MET A N 1
ATOM 653 C CA . MET A 1 84 ? 10.921 -4.359 -7.119 1.00 87.62 84 MET A CA 1
ATOM 654 C C . MET A 1 84 ? 10.721 -4.620 -5.618 1.00 87.62 84 MET A C 1
ATOM 656 O O . MET A 1 84 ? 10.517 -5.760 -5.211 1.00 87.62 84 MET A O 1
ATOM 660 N N . LEU A 1 85 ? 10.799 -3.582 -4.779 1.00 92.38 85 LEU A N 1
ATOM 661 C CA . LEU A 1 85 ? 10.616 -3.696 -3.333 1.00 92.38 85 LEU A CA 1
ATOM 662 C C . LEU A 1 85 ? 9.145 -3.572 -2.918 1.00 92.38 85 LEU A C 1
ATOM 664 O O . LEU A 1 85 ? 8.845 -3.770 -1.743 1.00 92.38 85 LEU A O 1
ATOM 668 N N . SER A 1 86 ? 8.227 -3.282 -3.848 1.00 92.00 86 SER A N 1
ATOM 669 C CA . SER A 1 86 ? 6.801 -3.103 -3.537 1.00 92.00 86 SER A CA 1
ATOM 670 C C . SER A 1 86 ? 6.167 -4.275 -2.774 1.00 92.00 86 SER A C 1
ATOM 672 O O . SER A 1 86 ? 5.411 -3.978 -1.848 1.00 92.00 86 SER A O 1
ATOM 674 N N . PRO A 1 87 ? 6.507 -5.569 -2.995 1.00 92.75 87 PRO A N 1
ATOM 675 C CA . PRO A 1 87 ? 5.960 -6.639 -2.159 1.00 92.75 87 PRO A CA 1
ATOM 676 C C . PRO A 1 87 ? 6.341 -6.496 -0.679 1.00 92.75 87 PRO A C 1
ATOM 678 O O . PRO 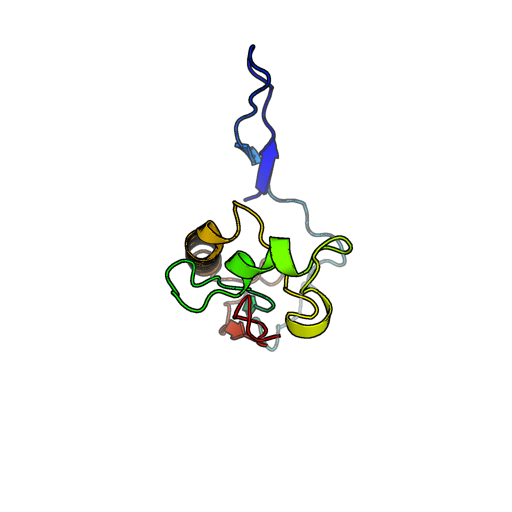A 1 87 ? 5.492 -6.670 0.188 1.00 92.75 87 PRO A O 1
ATOM 681 N N . HIS A 1 88 ? 7.583 -6.096 -0.382 1.00 93.44 88 HIS A N 1
ATOM 682 C CA . HIS A 1 88 ? 8.058 -5.880 0.991 1.00 93.44 88 HIS A CA 1
ATOM 683 C C . HIS A 1 88 ? 7.390 -4.661 1.641 1.00 93.44 88 HIS A C 1
ATOM 685 O O . HIS A 1 88 ? 7.123 -4.654 2.844 1.00 93.44 88 HIS A O 1
ATOM 691 N N . VAL A 1 89 ? 7.102 -3.623 0.849 1.00 92.50 89 VAL A N 1
ATOM 692 C CA . VAL A 1 89 ? 6.363 -2.441 1.317 1.00 92.50 89 VAL A CA 1
ATOM 693 C C . VAL A 1 89 ? 4.924 -2.820 1.661 1.00 92.50 89 VAL A C 1
ATOM 695 O O . VAL A 1 89 ? 4.454 -2.483 2.747 1.00 92.50 89 VAL A O 1
ATOM 698 N N . VAL A 1 90 ? 4.243 -3.560 0.781 1.00 94.25 90 VAL A N 1
ATOM 699 C CA . VAL A 1 90 ? 2.867 -4.024 1.013 1.00 94.25 90 VAL A CA 1
ATOM 700 C C . VAL A 1 90 ? 2.804 -4.982 2.200 1.00 94.25 90 VAL A C 1
ATOM 702 O O . VAL A 1 90 ? 1.922 -4.838 3.043 1.00 94.25 90 VAL A O 1
ATOM 705 N N . GLU A 1 91 ? 3.763 -5.898 2.337 1.00 95.50 91 GLU A N 1
ATOM 706 C CA . GLU A 1 91 ? 3.883 -6.755 3.518 1.00 95.50 91 GLU A CA 1
ATOM 707 C C . GLU A 1 91 ? 4.021 -5.923 4.802 1.00 95.50 91 GLU A C 1
ATOM 709 O O . GLU A 1 91 ? 3.242 -6.101 5.740 1.00 95.50 91 GLU A O 1
ATOM 714 N N . SER A 1 92 ? 4.963 -4.976 4.835 1.00 94.69 92 SER A N 1
ATOM 715 C CA . SER A 1 92 ? 5.196 -4.105 5.998 1.00 94.69 92 SER A CA 1
ATOM 716 C C . SER A 1 92 ? 3.959 -3.271 6.346 1.00 94.69 92 SER A C 1
ATOM 718 O O . SER A 1 92 ? 3.633 -3.082 7.521 1.00 94.69 92 SER A O 1
ATOM 720 N N . MET A 1 93 ? 3.234 -2.792 5.331 1.00 94.62 93 MET A N 1
ATOM 721 C CA . MET A 1 93 ? 1.966 -2.082 5.492 1.00 94.62 93 MET A CA 1
ATOM 722 C C . MET A 1 93 ? 0.898 -2.988 6.114 1.00 94.62 93 MET A C 1
ATOM 724 O O . MET A 1 93 ? 0.262 -2.587 7.084 1.00 94.62 93 MET A O 1
ATOM 728 N N . VAL A 1 94 ? 0.718 -4.211 5.606 1.00 95.12 94 VAL A N 1
ATOM 729 C CA . VAL A 1 94 ? -0.247 -5.184 6.149 1.00 95.12 94 VAL A CA 1
ATOM 730 C C . VAL A 1 94 ? 0.093 -5.540 7.597 1.00 95.12 94 VAL A C 1
ATOM 732 O O . VAL A 1 94 ? -0.788 -5.526 8.456 1.00 95.12 94 VAL A O 1
ATOM 735 N N . GLN A 1 95 ? 1.368 -5.798 7.900 1.00 96.00 95 GLN A N 1
ATOM 736 C CA . GLN A 1 95 ? 1.826 -6.046 9.269 1.00 96.00 95 GLN A CA 1
ATOM 737 C C . GLN A 1 95 ? 1.512 -4.857 10.187 1.00 96.00 95 GLN A C 1
ATOM 739 O O . GLN A 1 95 ? 1.002 -5.056 11.288 1.00 96.00 95 GLN A O 1
ATOM 744 N N . SER A 1 96 ? 1.737 -3.628 9.718 1.00 91.81 96 SER A N 1
ATOM 745 C CA . SER A 1 96 ? 1.422 -2.407 10.468 1.00 91.81 96 SER A CA 1
ATOM 746 C C . SER A 1 96 ? -0.084 -2.245 10.693 1.00 91.81 96 SER A C 1
ATOM 748 O O . SER A 1 96 ? -0.508 -1.998 11.821 1.00 91.81 96 SER A O 1
ATOM 750 N N . LEU A 1 97 ? -0.909 -2.447 9.661 1.00 93.19 97 LEU A N 1
ATOM 751 C CA . LEU A 1 97 ? -2.372 -2.384 9.757 1.00 93.19 97 LEU A CA 1
ATOM 752 C C . LEU A 1 97 ? -2.933 -3.414 10.740 1.00 93.19 97 LEU A C 1
ATOM 754 O O . LEU A 1 97 ? -3.854 -3.096 11.488 1.00 93.19 97 LEU A O 1
ATOM 758 N N . ASN A 1 98 ? -2.342 -4.610 10.809 1.00 94.25 98 ASN A N 1
ATOM 759 C CA . ASN A 1 98 ? -2.737 -5.639 11.775 1.00 94.25 98 ASN A CA 1
ATOM 760 C C . ASN A 1 98 ? -2.497 -5.221 13.237 1.00 94.25 98 ASN A C 1
ATOM 762 O O . ASN A 1 98 ? -3.146 -5.755 14.135 1.00 94.25 98 ASN A O 1
ATOM 766 N N . THR A 1 99 ? -1.607 -4.257 13.498 1.00 94.19 99 THR A N 1
ATOM 767 C CA . THR A 1 99 ? -1.443 -3.680 14.846 1.00 94.19 99 THR A CA 1
ATOM 768 C C . THR A 1 99 ? -2.566 -2.700 15.208 1.00 94.19 99 THR A C 1
ATOM 770 O O . THR A 1 99 ? -2.823 -2.456 16.388 1.00 94.19 99 THR A O 1
ATOM 773 N N . ILE A 1 100 ? -3.278 -2.168 14.208 1.00 92.75 100 ILE A N 1
ATOM 774 C CA . ILE A 1 100 ? -4.352 -1.187 14.370 1.00 92.75 100 ILE A CA 1
ATOM 775 C C . ILE A 1 100 ? -5.686 -1.929 14.463 1.00 92.75 100 ILE A C 1
ATOM 777 O O . ILE A 1 100 ? -6.339 -2.236 13.466 1.00 92.75 100 ILE A O 1
ATOM 781 N N . THR A 1 101 ? -6.095 -2.210 15.697 1.00 95.56 101 THR A N 1
ATOM 782 C CA . THR A 1 101 ? -7.332 -2.948 16.005 1.00 95.56 101 THR A CA 1
ATOM 783 C C . THR A 1 101 ? -8.513 -2.044 16.352 1.00 95.56 101 THR A C 1
ATOM 785 O O . THR A 1 101 ? -9.654 -2.502 16.343 1.00 95.56 101 THR A O 1
ATOM 788 N N . HIS A 1 102 ? -8.258 -0.763 16.631 1.00 94.75 102 HIS A N 1
ATOM 789 C CA . HIS A 1 102 ? -9.266 0.224 17.012 1.00 94.75 102 HIS A CA 1
ATOM 790 C C . HIS A 1 102 ? -9.077 1.521 16.224 1.00 94.75 102 HIS A C 1
ATOM 792 O O . HIS A 1 102 ? -7.952 1.918 15.920 1.00 94.75 102 HIS A O 1
ATOM 798 N N . GLY A 1 103 ? -10.184 2.194 15.911 1.00 91.19 103 GLY A N 1
ATOM 799 C CA . GLY A 1 103 ? -10.156 3.494 15.252 1.00 91.19 103 GLY A CA 1
ATOM 800 C C . GLY A 1 103 ? -9.526 4.566 16.155 1.00 91.19 103 GLY A C 1
ATOM 801 O O . GLY A 1 103 ? -9.906 4.660 17.323 1.00 91.19 103 GLY A O 1
ATOM 802 N N . PRO A 1 104 ? -8.628 5.425 15.640 1.00 85.56 104 PRO A N 1
ATOM 803 C CA . PRO A 1 104 ? -7.853 6.362 16.461 1.00 85.56 104 PRO A CA 1
ATOM 804 C C . PRO A 1 104 ? -8.691 7.465 17.129 1.00 85.56 104 PRO A C 1
ATOM 806 O O . PRO A 1 104 ? -8.243 8.068 18.099 1.00 85.56 104 PRO A O 1
ATOM 809 N N . LEU A 1 105 ? -9.903 7.738 16.630 1.00 88.69 105 LEU A N 1
ATOM 810 C CA . LEU A 1 105 ? -10.776 8.801 17.149 1.00 88.69 105 LEU A CA 1
ATOM 811 C C . LEU A 1 105 ? -11.887 8.285 18.057 1.00 88.69 105 LEU A C 1
ATOM 813 O O .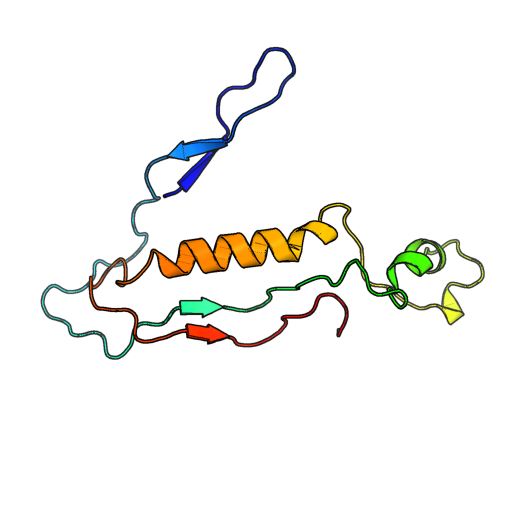 LEU A 1 105 ? -12.142 8.849 19.115 1.00 88.69 105 LEU A O 1
ATOM 817 N N . SER A 1 106 ? -12.566 7.220 17.639 1.00 90.62 106 SER A N 1
ATOM 818 C CA . SER A 1 106 ? -13.700 6.667 18.378 1.00 90.62 106 SER A CA 1
ATOM 819 C C . SER A 1 106 ? -13.282 5.580 19.367 1.00 90.62 106 SER A C 1
ATOM 821 O O . SER A 1 106 ? -14.093 5.198 20.204 1.00 90.62 106 SER A O 1
ATOM 823 N N . SER A 1 107 ? -12.060 5.042 19.262 1.00 91.19 107 SER A N 1
ATOM 824 C CA . SER A 1 107 ? -11.591 3.868 20.017 1.00 91.19 107 SER A CA 1
ATOM 825 C C . SER A 1 107 ? -12.478 2.623 19.867 1.00 91.19 107 SER A C 1
ATOM 827 O O . SER A 1 107 ? -12.404 1.717 20.690 1.00 91.19 107 SER A O 1
ATOM 829 N N . HIS A 1 108 ? -13.326 2.555 18.835 1.00 93.75 108 HIS A N 1
ATOM 830 C CA . HIS A 1 108 ? -14.139 1.369 18.551 1.00 93.75 108 HIS A CA 1
ATOM 831 C C . HIS A 1 108 ? -13.362 0.379 17.665 1.00 93.75 108 HIS A C 1
ATOM 833 O O . HIS A 1 108 ? -12.488 0.813 16.908 1.00 93.75 108 HIS A O 1
ATOM 839 N N . PRO A 1 109 ? -13.676 -0.928 17.722 1.00 96.00 109 PRO A N 1
ATOM 840 C CA . PRO A 1 109 ? -12.982 -1.944 16.936 1.00 96.00 109 PRO A CA 1
ATOM 841 C C . PRO A 1 109 ? -13.086 -1.722 15.422 1.00 96.00 109 PRO A C 1
ATOM 843 O O . PRO A 1 109 ? -14.130 -1.308 14.912 1.00 96.00 109 PRO A O 1
ATOM 846 N N . ILE A 1 110 ? -12.016 -2.057 14.700 1.00 96.88 110 ILE A N 1
ATOM 847 C CA . ILE A 1 110 ? -12.043 -2.182 13.239 1.00 96.88 110 ILE A CA 1
ATOM 848 C C . ILE A 1 110 ? -12.874 -3.416 12.863 1.00 96.88 110 ILE A C 1
ATOM 850 O O . ILE A 1 110 ? -12.625 -4.514 13.354 1.00 96.88 110 ILE A O 1
ATOM 854 N N . ALA A 1 111 ? -13.858 -3.241 11.982 1.00 96.69 111 ALA A N 1
ATOM 855 C CA . ALA A 1 111 ? -14.778 -4.297 11.560 1.00 96.69 111 ALA A CA 1
ATOM 856 C C . ALA A 1 111 ? -14.255 -5.127 10.376 1.00 96.69 111 ALA A C 1
ATOM 858 O O . ALA A 1 111 ? -14.733 -6.234 10.139 1.00 96.69 111 ALA A O 1
ATOM 859 N N . GLY A 1 112 ? -13.296 -4.597 9.617 1.00 95.44 112 GLY A N 1
ATOM 860 C CA . GLY A 1 112 ? -12.714 -5.283 8.469 1.00 95.44 112 GLY A CA 1
ATOM 861 C C . GLY A 1 112 ? -11.856 -4.371 7.601 1.00 95.44 112 GLY A C 1
ATOM 862 O O . GLY A 1 112 ? -11.568 -3.229 7.963 1.00 95.44 112 GLY A O 1
ATOM 863 N N . ALA A 1 113 ? -11.468 -4.890 6.440 1.00 96.38 113 ALA A N 1
ATOM 864 C CA . ALA A 1 113 ? -10.733 -4.159 5.419 1.00 96.38 113 ALA A CA 1
ATOM 865 C C . ALA A 1 113 ? -11.496 -4.186 4.089 1.00 96.38 113 ALA A C 1
ATOM 867 O O . ALA A 1 113 ? -12.114 -5.193 3.742 1.00 96.38 113 ALA A O 1
ATOM 868 N N . VAL A 1 114 ? -11.430 -3.085 3.347 1.00 97.06 114 VAL A N 1
ATOM 869 C CA . VAL A 1 114 ? -11.935 -2.956 1.977 1.00 97.06 114 VAL A CA 1
ATOM 870 C C . VAL A 1 114 ? -10.759 -2.615 1.074 1.00 97.06 114 VAL A C 1
ATOM 872 O O . VAL A 1 114 ? -9.974 -1.725 1.400 1.00 97.06 114 VAL A O 1
ATOM 875 N N . ILE A 1 115 ? -10.648 -3.326 -0.050 1.00 96.12 115 ILE A N 1
ATOM 876 C CA . ILE A 1 115 ? -9.639 -3.078 -1.082 1.00 96.12 115 ILE A CA 1
ATOM 877 C C . ILE A 1 115 ? -10.363 -2.703 -2.372 1.00 96.12 115 ILE A C 1
ATOM 879 O O . ILE A 1 115 ? -11.155 -3.500 -2.874 1.00 96.12 115 ILE A O 1
ATOM 883 N N . THR A 1 116 ? -10.115 -1.504 -2.896 1.00 95.75 116 THR A N 1
ATOM 884 C CA . THR A 1 116 ? -10.844 -0.965 -4.061 1.00 95.75 116 THR A CA 1
ATOM 885 C C . THR A 1 116 ? -10.176 -1.207 -5.410 1.00 95.75 116 THR A C 1
ATOM 887 O O . THR A 1 116 ? -10.770 -0.887 -6.435 1.00 95.75 116 THR A O 1
ATOM 890 N N . GLY A 1 117 ? -9.001 -1.834 -5.435 1.00 91.69 117 GLY A N 1
ATOM 891 C CA . GLY A 1 117 ? -8.332 -2.250 -6.666 1.00 91.69 117 GLY A CA 1
ATOM 892 C C . GLY A 1 117 ? -7.046 -1.479 -6.941 1.00 91.69 117 GLY A C 1
ATOM 893 O O . GLY A 1 117 ? -6.377 -1.038 -6.010 1.00 91.69 117 GLY A O 1
ATOM 894 N N . ASP A 1 118 ? -6.683 -1.427 -8.223 1.00 89.50 118 ASP A N 1
ATOM 895 C CA . ASP A 1 118 ? -5.382 -0.969 -8.733 1.00 89.50 118 ASP A CA 1
ATOM 896 C C . ASP A 1 118 ? -4.186 -1.600 -7.988 1.00 89.50 118 ASP A C 1
ATOM 898 O O . ASP A 1 118 ? -3.241 -0.974 -7.508 1.00 89.50 118 ASP A O 1
ATOM 902 N N . THR A 1 119 ? -4.288 -2.916 -7.790 1.00 89.00 119 THR A N 1
ATOM 903 C CA . THR A 1 119 ? -3.334 -3.689 -6.990 1.00 89.00 119 THR A CA 1
ATOM 904 C C . THR A 1 119 ? -2.106 -4.138 -7.763 1.00 89.00 119 THR A C 1
ATOM 906 O O . THR A 1 119 ? -1.134 -4.545 -7.137 1.00 89.00 119 THR A O 1
ATOM 909 N N . THR A 1 120 ? -2.136 -4.114 -9.091 1.00 83.75 120 THR A N 1
ATOM 910 C CA . THR A 1 120 ? -1.052 -4.603 -9.950 1.00 83.75 120 THR A CA 1
ATOM 911 C C . THR A 1 120 ? -0.396 -3.445 -10.677 1.00 83.75 120 THR A C 1
ATOM 913 O O . THR A 1 120 ? -1.083 -2.629 -11.274 1.00 83.75 120 THR A O 1
ATOM 916 N N . ASP A 1 121 ? 0.930 -3.428 -10.672 1.00 77.94 121 ASP A N 1
ATOM 917 C CA . ASP A 1 121 ? 1.779 -2.412 -11.307 1.00 77.94 121 ASP A CA 1
ATOM 918 C C . ASP A 1 121 ? 1.507 -2.215 -12.818 1.00 77.94 121 ASP A C 1
ATOM 920 O O . ASP A 1 121 ? 1.279 -1.098 -13.264 1.00 77.94 121 ASP A O 1
ATOM 924 N N . ASN A 1 122 ? 1.445 -3.296 -13.602 1.00 68.19 122 ASN A N 1
ATOM 925 C CA . ASN A 1 122 ? 1.489 -3.231 -15.074 1.00 68.19 122 ASN A CA 1
ATOM 926 C C . ASN A 1 122 ? 0.238 -3.773 -15.790 1.00 68.19 122 ASN A C 1
ATOM 928 O O . ASN A 1 122 ? 0.326 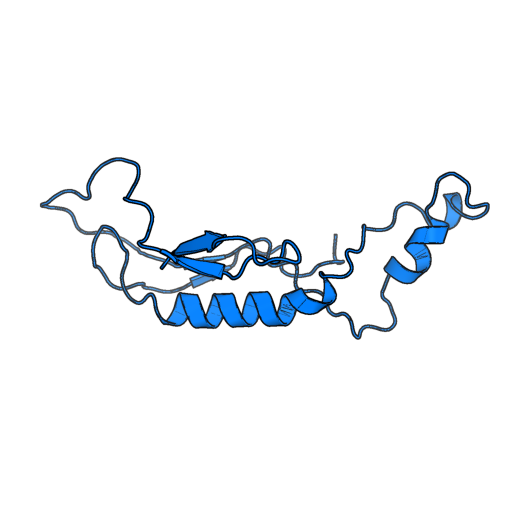-4.262 -16.914 1.00 68.19 122 ASN A O 1
ATOM 932 N N . ALA A 1 123 ? -0.925 -3.736 -15.140 1.00 58.41 123 ALA A N 1
ATOM 933 C CA . ALA A 1 123 ? -2.199 -4.097 -15.777 1.00 58.41 123 ALA A CA 1
ATOM 934 C C . ALA A 1 123 ? -3.039 -2.862 -16.164 1.00 58.41 123 ALA A C 1
ATOM 936 O O . ALA A 1 123 ? -4.268 -2.953 -16.184 1.00 58.41 123 ALA A O 1
ATOM 937 N N . GLN A 1 124 ? -2.380 -1.722 -16.412 1.00 51.69 124 GLN A N 1
ATOM 938 C CA . GLN A 1 124 ? -3.006 -0.465 -16.841 1.00 51.69 124 GLN A CA 1
ATOM 939 C C . GLN A 1 124 ? -3.090 -0.348 -18.366 1.00 51.69 124 GLN A C 1
ATOM 941 O O . GLN A 1 124 ? -2.147 -0.803 -19.054 1.00 51.69 124 GLN A O 1
#

Foldseek 3Di:
DDWDWADADPVRDTDTDDDDDDPDDDDADDPDDDDPAAAAEAEQLAQEPPVDPPQLQVCQVCCDPPRPCVVVSDHHDDDDPCSNCSVVVVVVVVVVVVVCQADPRPRHGHPYYDYPDSNHNGPD

pLDDT: mean 88.91, std 7.7, range [51.69, 97.31]

Radius of gyration: 21.06 Å; chains: 1; bounding box: 52×31×58 Å

Sequence (124 aa):
MAFVRGEANSLGWRNLEIAPDEPHCGQSFPTQSQPLLIIHHLSDLHVCDAQSPARPEYLDRHADPDSPIREQVGTIGTYRAHSMLSPHVVESMVQSLNTITHGPLSSHPIAGAVITGDTTDNAQ

Secondary structure (DSSP, 8-state):
-EEEEEEE-TTS-EEEEEEPPPPPPSPPPPSS---S--EEEE----B--TT-TT-GGGGGGGSSTT-TTHHHH---PPP-TTGGGHHHHHHHHHHHHHH--B-TTT-PBP-EEEE-S--BTT--